Protein AF-A0A222E2M5-F1 (afdb_monomer_lite)

Radius of gyration: 12.44 Å; chains: 1; bounding box: 28×21×32 Å

Structure (mmCIF, N/CA/C/O backbone):
data_AF-A0A222E2M5-F1
#
_entry.id   AF-A0A222E2M5-F1
#
loop_
_atom_site.group_PDB
_atom_site.id
_atom_site.type_symbol
_atom_site.label_atom_id
_atom_site.label_alt_id
_atom_site.label_comp_id
_atom_site.label_asym_id
_atom_site.label_entity_id
_atom_site.label_seq_id
_atom_site.pdbx_PDB_ins_code
_atom_site.Cartn_x
_atom_site.Cartn_y
_atom_site.Cartn_z
_atom_site.occupancy
_atom_site.B_iso_or_equiv
_atom_site.auth_seq_id
_atom_site.auth_comp_id
_atom_site.auth_asym_id
_atom_site.auth_atom_id
_atom_site.pdbx_PDB_model_num
ATOM 1 N N . MET A 1 1 ? -10.878 13.869 12.637 1.00 51.34 1 MET A N 1
ATOM 2 C CA . MET A 1 1 ? -10.093 12.669 13.002 1.00 51.34 1 MET A CA 1
ATOM 3 C C . MET A 1 1 ? -9.652 11.835 11.789 1.00 51.34 1 MET A C 1
ATOM 5 O O . MET A 1 1 ? -8.666 11.131 11.912 1.00 51.34 1 MET A O 1
ATOM 9 N N . GLN A 1 2 ? -10.282 11.950 10.607 1.00 55.12 2 GLN A N 1
ATOM 10 C CA . GLN A 1 2 ? -9.880 11.186 9.406 1.00 55.12 2 GLN A CA 1
ATOM 11 C C . GLN A 1 2 ? -8.518 11.601 8.797 1.00 55.12 2 GLN A C 1
ATOM 13 O O . GLN A 1 2 ? -7.775 10.734 8.350 1.00 55.12 2 GLN A O 1
ATOM 18 N N . ASN A 1 3 ? -8.142 12.890 8.836 1.00 60.88 3 ASN A N 1
ATOM 19 C CA . ASN A 1 3 ? -6.858 13.352 8.273 1.00 60.88 3 ASN A CA 1
ATOM 20 C C . ASN A 1 3 ? -5.626 12.757 8.973 1.00 60.88 3 ASN A C 1
ATOM 22 O O . ASN A 1 3 ? -4.704 12.321 8.295 1.00 60.88 3 ASN A O 1
ATOM 26 N N . GLY A 1 4 ? -5.635 12.647 10.306 1.00 63.84 4 GLY A N 1
ATOM 27 C CA . GLY A 1 4 ? -4.467 12.174 11.061 1.00 63.84 4 GLY A CA 1
ATOM 28 C C . GLY A 1 4 ? -4.073 10.723 10.758 1.00 63.84 4 GLY A C 1
ATOM 29 O O . GLY A 1 4 ? -2.889 10.387 10.789 1.00 63.84 4 GLY A O 1
ATOM 30 N N . PHE A 1 5 ? -5.042 9.872 10.404 1.00 66.44 5 PHE A N 1
ATOM 31 C CA . PHE A 1 5 ? -4.775 8.503 9.961 1.00 66.44 5 PHE A CA 1
ATOM 32 C C . PHE A 1 5 ? -4.108 8.481 8.580 1.00 66.44 5 PHE A C 1
ATOM 34 O O . PHE A 1 5 ? -3.076 7.836 8.406 1.00 66.44 5 PHE A O 1
ATOM 41 N N . VAL A 1 6 ? -4.653 9.236 7.620 1.00 68.75 6 VAL A N 1
ATOM 42 C CA . VAL A 1 6 ? -4.105 9.339 6.256 1.00 68.75 6 VAL A CA 1
ATOM 43 C C . VAL A 1 6 ? -2.702 9.949 6.270 1.00 68.75 6 VAL A C 1
ATOM 45 O O . VAL A 1 6 ? -1.809 9.468 5.570 1.00 68.75 6 VAL A O 1
ATOM 48 N N . GLU A 1 7 ? -2.477 10.965 7.102 1.00 77.12 7 GLU A N 1
ATOM 49 C CA . GLU A 1 7 ? -1.167 11.591 7.287 1.00 77.12 7 GLU A CA 1
ATOM 50 C C . GLU A 1 7 ? -0.157 10.616 7.906 1.00 77.12 7 GLU A C 1
ATOM 52 O O . GLU A 1 7 ? 0.938 10.448 7.368 1.00 77.12 7 GLU A O 1
ATOM 57 N N . SER A 1 8 ? -0.538 9.897 8.968 1.00 78.50 8 SER A N 1
ATOM 58 C CA . SER A 1 8 ? 0.334 8.903 9.618 1.00 78.50 8 SER A CA 1
ATOM 59 C C . SER A 1 8 ? 0.645 7.712 8.707 1.00 78.50 8 SER A C 1
ATOM 61 O O . SER A 1 8 ? 1.754 7.178 8.720 1.00 78.50 8 SER A O 1
ATOM 63 N N . PHE A 1 9 ? -0.318 7.281 7.893 1.00 78.44 9 PHE A N 1
ATOM 64 C CA . PHE A 1 9 ? -0.118 6.232 6.897 1.00 78.44 9 PHE A CA 1
ATOM 65 C C . PHE A 1 9 ? 0.842 6.684 5.790 1.00 78.44 9 PHE A C 1
ATOM 67 O O . PHE A 1 9 ? 1.794 5.978 5.467 1.00 78.44 9 PHE A O 1
ATOM 74 N N . THR A 1 10 ? 0.649 7.896 5.266 1.00 81.31 10 THR A N 1
ATOM 75 C CA . THR A 1 10 ? 1.506 8.457 4.210 1.00 81.31 10 THR A CA 1
ATOM 76 C C . THR A 1 10 ? 2.933 8.703 4.707 1.00 81.31 10 THR A C 1
ATOM 78 O O . THR A 1 10 ? 3.890 8.459 3.970 1.00 81.31 10 THR A O 1
ATOM 81 N N . GLY A 1 11 ? 3.094 9.150 5.957 1.00 87.12 11 GLY A N 1
ATOM 82 C CA . GLY A 1 11 ? 4.400 9.309 6.600 1.00 87.12 11 GLY A CA 1
ATOM 83 C C . GLY A 1 11 ? 5.156 7.984 6.707 1.00 87.12 11 GLY A C 1
ATOM 84 O O . GLY A 1 11 ? 6.285 7.889 6.232 1.00 87.12 11 GLY A O 1
ATOM 85 N N . ARG A 1 12 ? 4.504 6.938 7.230 1.00 85.81 12 ARG A N 1
ATOM 86 C CA . ARG A 1 12 ? 5.097 5.593 7.344 1.00 85.81 12 ARG A CA 1
ATOM 87 C C . ARG A 1 12 ? 5.418 4.967 5.995 1.00 85.81 12 ARG A C 1
ATOM 89 O O . ARG A 1 12 ? 6.482 4.391 5.843 1.00 85.81 12 ARG A O 1
ATOM 96 N N . MET A 1 13 ? 4.554 5.122 4.991 1.00 88.62 13 MET A N 1
ATOM 97 C CA . MET A 1 13 ? 4.836 4.607 3.646 1.00 88.62 13 MET A CA 1
ATOM 98 C C . MET A 1 13 ? 6.125 5.210 3.071 1.00 88.62 13 MET A C 1
ATOM 100 O O . MET A 1 13 ? 6.886 4.534 2.381 1.00 88.62 13 MET A O 1
ATOM 104 N N . ARG A 1 14 ? 6.395 6.489 3.345 1.00 89.56 14 ARG A N 1
ATOM 105 C CA . ARG A 1 14 ? 7.647 7.115 2.913 1.00 89.56 14 ARG A CA 1
ATOM 106 C C . ARG A 1 14 ? 8.842 6.562 3.676 1.00 89.56 14 ARG A C 1
ATOM 108 O O . ARG A 1 14 ? 9.808 6.163 3.036 1.00 89.56 14 ARG A O 1
ATOM 115 N N . ASP A 1 15 ? 8.749 6.534 4.999 1.00 90.12 15 ASP A N 1
ATOM 116 C CA . ASP A 1 15 ? 9.861 6.180 5.879 1.00 90.12 15 ASP A CA 1
A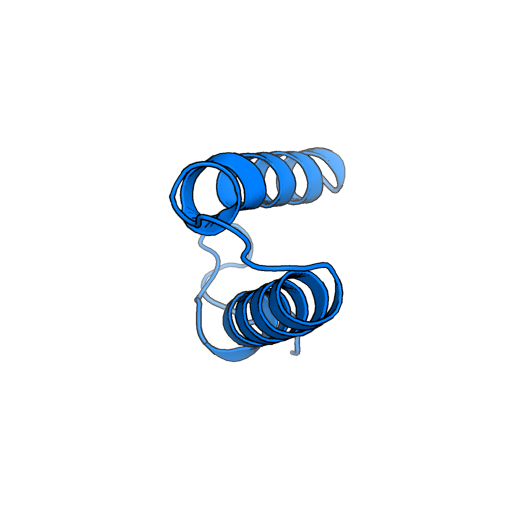TOM 117 C C . ASP A 1 15 ? 10.213 4.688 5.827 1.00 90.12 15 ASP A C 1
ATOM 119 O O . ASP A 1 15 ? 11.369 4.345 5.653 1.00 90.12 15 ASP A O 1
ATOM 123 N N . GLU A 1 16 ? 9.219 3.800 5.876 1.00 88.12 16 GLU A N 1
ATOM 124 C CA . GLU A 1 16 ? 9.432 2.354 6.016 1.00 88.12 16 GLU A CA 1
ATOM 125 C C . GLU A 1 16 ? 9.513 1.606 4.675 1.00 88.12 16 GLU A C 1
ATOM 127 O O . GLU A 1 16 ? 10.033 0.493 4.621 1.00 88.12 16 GLU A O 1
ATOM 132 N N . LEU A 1 17 ? 8.969 2.174 3.590 1.00 90.88 17 LEU A N 1
ATOM 133 C CA . LEU A 1 17 ? 8.886 1.491 2.293 1.00 90.88 17 LEU A CA 1
ATOM 134 C C . LEU A 1 17 ? 9.675 2.212 1.204 1.00 90.88 17 LEU A C 1
ATOM 136 O O . LEU A 1 17 ? 10.555 1.617 0.583 1.00 90.88 17 LEU A O 1
ATOM 140 N N . LEU A 1 18 ? 9.333 3.471 0.925 1.00 91.62 18 LEU A 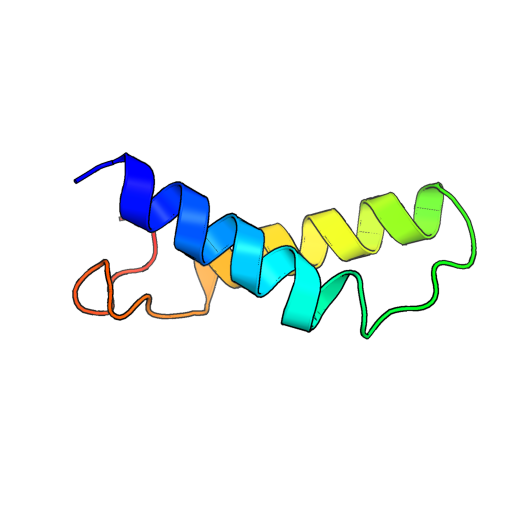N 1
ATOM 141 C CA . LEU A 1 18 ? 9.854 4.169 -0.253 1.00 91.62 18 LEU A CA 1
ATOM 142 C C . LEU A 1 18 ? 11.314 4.608 -0.094 1.00 91.62 18 LEU A C 1
ATOM 144 O O . LEU A 1 18 ? 12.047 4.570 -1.078 1.00 91.62 18 LEU A O 1
ATOM 148 N N . ASN A 1 19 ? 11.729 5.007 1.110 1.00 91.50 19 ASN A N 1
ATOM 149 C CA . ASN A 1 19 ? 13.111 5.409 1.382 1.00 91.50 19 ASN A CA 1
ATOM 150 C C . ASN A 1 19 ? 14.050 4.206 1.568 1.00 91.50 19 ASN A C 1
ATOM 152 O O . ASN A 1 19 ? 15.204 4.267 1.153 1.00 91.50 19 ASN A O 1
ATOM 156 N N . GLU A 1 20 ? 13.543 3.100 2.117 1.00 91.44 20 GLU A N 1
ATOM 157 C CA . GLU A 1 20 ? 14.349 1.919 2.460 1.00 91.44 20 GLU A CA 1
ATOM 158 C C . GLU A 1 20 ? 14.467 0.903 1.308 1.00 91.44 20 GLU A C 1
ATOM 160 O O . GLU A 1 20 ? 15.346 0.039 1.316 1.00 91.44 20 GLU A O 1
ATOM 165 N N . THR A 1 21 ? 13.602 0.985 0.287 1.00 91.69 21 THR A N 1
ATOM 166 C CA . THR A 1 21 ? 13.552 -0.011 -0.795 1.00 91.69 21 THR A CA 1
ATOM 167 C C . THR A 1 21 ? 14.029 0.539 -2.136 1.00 91.69 21 THR A C 1
ATOM 169 O O . THR A 1 21 ? 13.373 1.370 -2.763 1.00 91.69 21 THR A O 1
ATOM 172 N N . MET A 1 22 ? 15.103 -0.038 -2.687 1.00 94.19 22 MET A N 1
ATOM 173 C CA . MET A 1 22 ? 15.433 0.147 -4.105 1.00 94.19 22 MET A CA 1
ATOM 174 C C . MET A 1 22 ? 14.520 -0.693 -5.008 1.00 94.19 22 MET A C 1
ATOM 176 O O . MET A 1 22 ? 14.524 -1.929 -4.987 1.00 94.19 22 MET A O 1
ATOM 180 N N . PHE A 1 23 ? 13.775 -0.026 -5.889 1.00 95.31 23 PHE A N 1
ATOM 181 C CA . PHE A 1 23 ? 12.931 -0.696 -6.872 1.00 95.31 23 PHE A CA 1
ATOM 182 C C . PHE A 1 23 ? 13.707 -1.038 -8.144 1.00 95.31 23 PHE A C 1
ATOM 184 O O . PHE A 1 23 ? 14.231 -0.169 -8.832 1.00 95.31 23 PHE A O 1
ATOM 191 N N . ARG A 1 24 ? 13.727 -2.327 -8.497 1.00 93.38 24 ARG A N 1
ATOM 192 C CA . ARG A 1 24 ? 14.410 -2.827 -9.700 1.00 93.38 24 ARG A CA 1
ATOM 193 C C . ARG A 1 24 ? 13.684 -2.484 -11.002 1.00 93.38 24 ARG A C 1
ATOM 195 O O . ARG A 1 24 ? 14.318 -2.321 -12.035 1.00 93.38 24 ARG A O 1
ATOM 202 N N . ASN A 1 25 ? 12.354 -2.445 -10.964 1.00 95.38 25 ASN A N 1
ATOM 203 C CA . ASN A 1 25 ? 11.476 -2.092 -12.080 1.00 95.38 25 ASN A CA 1
ATOM 204 C C . ASN A 1 25 ? 10.041 -1.868 -11.566 1.00 95.38 25 ASN A C 1
ATOM 206 O O . ASN A 1 25 ? 9.744 -2.105 -10.392 1.00 95.38 25 ASN A O 1
ATOM 210 N N . LEU A 1 26 ? 9.140 -1.451 -12.460 1.00 96.00 26 LEU A N 1
ATOM 211 C CA . LEU A 1 26 ? 7.741 -1.175 -12.125 1.00 96.00 26 LEU A CA 1
ATOM 212 C C . LEU A 1 26 ? 6.997 -2.411 -11.588 1.00 96.00 26 LEU A C 1
ATOM 214 O O . LEU A 1 26 ? 6.194 -2.293 -10.667 1.00 96.00 26 LEU A O 1
ATOM 218 N N . ALA A 1 27 ? 7.268 -3.605 -12.124 1.00 96.75 27 ALA A N 1
ATOM 219 C CA . ALA A 1 27 ? 6.627 -4.833 -11.652 1.00 96.75 27 ALA A CA 1
ATOM 220 C C . ALA A 1 27 ? 7.037 -5.162 -10.207 1.00 96.75 27 ALA A C 1
ATOM 222 O O . ALA A 1 27 ? 6.183 -5.486 -9.383 1.00 96.75 27 ALA A O 1
ATOM 223 N N . HIS A 1 28 ? 8.323 -4.996 -9.885 1.00 95.25 28 HIS A N 1
ATOM 224 C CA . HIS A 1 28 ? 8.847 -5.143 -8.532 1.00 95.25 28 HIS A CA 1
ATOM 225 C C . HIS A 1 28 ? 8.227 -4.119 -7.577 1.00 95.25 28 HIS A C 1
ATOM 227 O O . HIS A 1 28 ? 7.779 -4.492 -6.500 1.00 95.25 2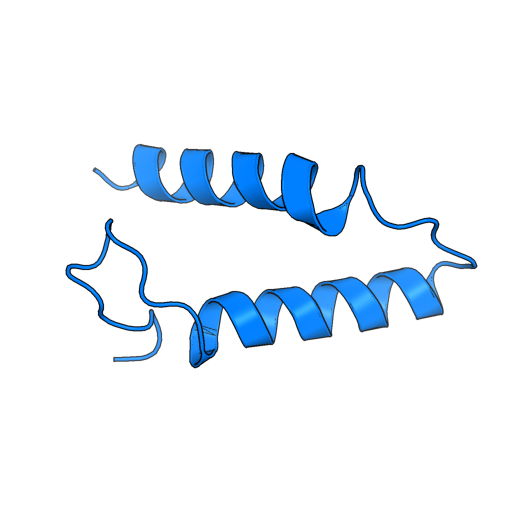8 HIS A O 1
ATOM 233 N N . ALA A 1 29 ? 8.126 -2.852 -7.992 1.00 94.69 29 ALA A N 1
ATOM 234 C CA . ALA A 1 29 ? 7.480 -1.814 -7.191 1.00 94.69 29 ALA A CA 1
ATOM 235 C C . ALA A 1 29 ? 6.015 -2.148 -6.881 1.00 94.69 29 ALA A C 1
ATOM 237 O O . ALA A 1 29 ? 5.602 -2.080 -5.728 1.00 94.69 29 ALA A O 1
ATOM 238 N N . ARG A 1 30 ? 5.242 -2.592 -7.881 1.00 95.56 30 ARG A N 1
ATOM 239 C CA . ARG A 1 30 ? 3.838 -2.990 -7.681 1.00 95.56 30 ARG A CA 1
ATOM 240 C C . ARG A 1 30 ? 3.698 -4.154 -6.702 1.00 95.56 30 ARG A C 1
ATOM 242 O O . ARG A 1 30 ? 2.800 -4.126 -5.870 1.00 95.56 30 ARG A O 1
ATOM 249 N N . MET A 1 31 ? 4.572 -5.156 -6.798 1.00 95.62 31 MET A N 1
ATOM 250 C CA . MET A 1 31 ? 4.565 -6.304 -5.887 1.00 95.62 31 MET A CA 1
ATOM 251 C C . MET A 1 31 ? 4.885 -5.881 -4.450 1.00 95.62 31 MET A C 1
ATOM 253 O O . MET A 1 31 ? 4.150 -6.234 -3.534 1.00 95.62 31 MET A O 1
ATOM 257 N N . VAL A 1 32 ? 5.947 -5.094 -4.266 1.00 94.31 32 VAL A N 1
ATOM 258 C CA . VAL A 1 32 ? 6.396 -4.638 -2.945 1.00 94.31 32 VAL A CA 1
ATOM 259 C C . VAL A 1 32 ? 5.348 -3.746 -2.275 1.00 94.31 32 VAL A C 1
ATOM 261 O O . VAL A 1 32 ? 5.021 -3.959 -1.113 1.00 94.31 32 VAL A O 1
ATOM 264 N N . ILE A 1 33 ? 4.756 -2.801 -3.013 1.00 92.31 33 ILE A N 1
ATOM 265 C CA . ILE A 1 33 ? 3.695 -1.930 -2.484 1.00 92.31 33 ILE A CA 1
ATOM 266 C C . ILE A 1 33 ? 2.453 -2.744 -2.102 1.00 92.31 33 ILE A C 1
ATOM 268 O O . ILE A 1 33 ? 1.866 -2.495 -1.050 1.00 92.31 33 ILE A O 1
ATOM 272 N N . ALA A 1 34 ? 2.053 -3.724 -2.919 1.00 91.19 34 ALA A N 1
ATOM 273 C CA . ALA A 1 34 ? 0.901 -4.573 -2.615 1.00 91.19 34 ALA A CA 1
ATOM 274 C C . ALA A 1 34 ? 1.127 -5.416 -1.351 1.00 91.19 34 ALA A C 1
ATOM 276 O O . ALA A 1 34 ? 0.236 -5.489 -0.508 1.00 91.19 34 ALA A O 1
ATOM 277 N N . ALA A 1 35 ? 2.322 -5.993 -1.196 1.00 90.44 35 ALA A N 1
ATOM 278 C CA . ALA A 1 35 ? 2.686 -6.758 -0.008 1.00 90.44 35 ALA A CA 1
ATOM 279 C C . ALA A 1 35 ? 2.699 -5.882 1.255 1.00 90.44 35 ALA A C 1
ATOM 281 O O . ALA A 1 35 ? 2.081 -6.243 2.250 1.00 90.44 35 ALA A O 1
ATOM 282 N N . TRP A 1 36 ? 3.318 -4.698 1.195 1.00 89.19 36 TRP A N 1
ATOM 283 C CA . TRP A 1 36 ? 3.359 -3.766 2.329 1.00 89.19 36 TRP A CA 1
ATOM 284 C C . TRP A 1 36 ? 1.969 -3.240 2.709 1.00 89.19 36 TRP A C 1
ATOM 286 O O . TRP A 1 36 ? 1.642 -3.118 3.885 1.00 89.19 36 TRP A O 1
ATOM 296 N N . THR A 1 37 ? 1.114 -2.974 1.716 1.00 85.94 37 THR A N 1
ATOM 297 C CA . THR A 1 37 ? -0.275 -2.554 1.962 1.00 85.94 37 THR A CA 1
ATOM 298 C C . THR A 1 37 ? -1.080 -3.669 2.629 1.00 85.94 37 THR A C 1
ATOM 300 O O . THR A 1 37 ? -1.881 -3.385 3.514 1.00 85.94 37 THR A O 1
ATOM 303 N N . ALA A 1 38 ? -0.875 -4.926 2.222 1.00 85.38 38 ALA A N 1
ATOM 304 C CA . ALA A 1 38 ? -1.512 -6.070 2.866 1.00 85.38 38 ALA A CA 1
ATOM 305 C C . ALA A 1 38 ? -1.058 -6.196 4.328 1.00 85.38 38 ALA A C 1
ATOM 307 O O . ALA A 1 38 ? -1.913 -6.166 5.203 1.00 85.38 38 ALA A O 1
ATOM 308 N N . ASP A 1 39 ? 0.253 -6.194 4.592 1.00 83.25 39 ASP A N 1
ATOM 309 C CA . ASP A 1 39 ? 0.842 -6.247 5.943 1.00 83.25 39 ASP A CA 1
ATOM 310 C C . ASP A 1 39 ? 0.293 -5.144 6.866 1.00 83.25 39 ASP A C 1
ATOM 312 O O . ASP A 1 39 ? -0.198 -5.410 7.967 1.00 83.25 39 ASP A O 1
ATOM 316 N N . CYS A 1 40 ? 0.250 -3.905 6.367 1.00 77.62 40 CYS A N 1
ATOM 317 C CA . CYS A 1 40 ? -0.322 -2.778 7.100 1.00 77.62 40 CYS A CA 1
ATOM 318 C C . CYS A 1 40 ? -1.814 -2.951 7.414 1.00 77.62 40 CYS A C 1
ATOM 320 O O . CYS A 1 40 ? -2.289 -2.403 8.407 1.00 77.62 40 CYS A O 1
ATOM 322 N N . ASN A 1 41 ? -2.563 -3.672 6.580 1.00 74.88 41 ASN A N 1
ATOM 323 C CA . ASN A 1 41 ? -3.994 -3.897 6.768 1.00 74.88 41 ASN A CA 1
ATOM 324 C C . ASN A 1 41 ? -4.310 -5.162 7.584 1.00 74.88 41 ASN A C 1
ATOM 326 O O . ASN A 1 41 ? -5.403 -5.241 8.140 1.00 74.88 41 ASN A O 1
ATOM 330 N N . THR A 1 42 ? -3.400 -6.138 7.668 1.00 70.19 42 THR A N 1
ATO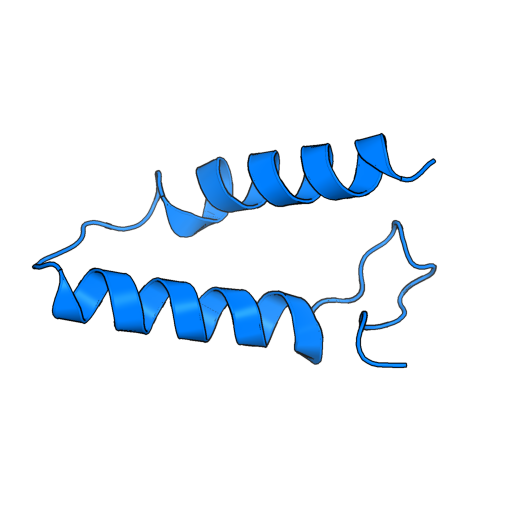M 331 C CA . THR A 1 42 ? -3.679 -7.449 8.282 1.00 70.19 42 THR A CA 1
ATOM 332 C C . THR A 1 42 ? -2.868 -7.766 9.530 1.00 70.19 42 THR A C 1
ATOM 334 O O . THR A 1 42 ? -3.341 -8.554 10.340 1.00 70.19 42 THR A O 1
ATOM 337 N N . GLU A 1 43 ? -1.668 -7.208 9.703 1.00 60.72 43 GLU A N 1
ATOM 338 C CA . GLU A 1 43 ? -0.729 -7.708 10.724 1.00 60.72 43 GLU A CA 1
ATOM 339 C C . GLU A 1 43 ? -0.287 -6.653 11.739 1.00 60.72 43 GLU A C 1
ATOM 341 O O . GLU A 1 43 ? 0.063 -6.997 12.870 1.00 60.72 43 GLU A O 1
ATOM 346 N N . ARG A 1 44 ? -0.330 -5.360 11.393 1.00 58.97 44 ARG A N 1
ATOM 347 C CA . ARG A 1 44 ? 0.119 -4.305 12.311 1.00 58.97 44 ARG A CA 1
ATOM 348 C C . ARG A 1 44 ? -1.036 -3.696 13.115 1.00 58.97 44 ARG A C 1
ATOM 350 O O . ARG A 1 44 ? -1.868 -2.999 12.531 1.00 58.97 44 ARG A O 1
ATOM 357 N N . PRO A 1 45 ? -1.066 -3.862 14.453 1.00 54.31 45 PRO A N 1
ATOM 358 C CA . PRO A 1 45 ? -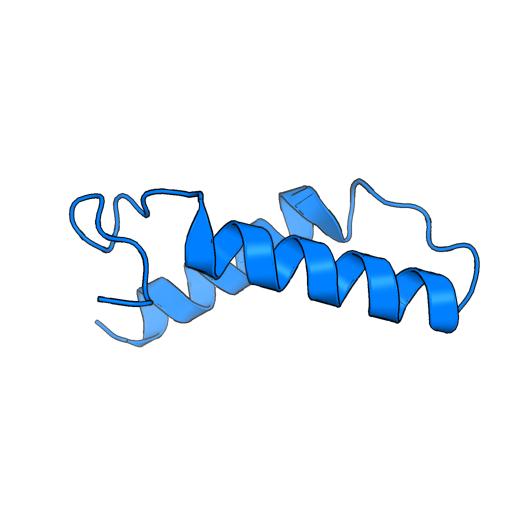1.989 -3.121 15.298 1.00 54.31 45 PRO A CA 1
ATOM 359 C C . PRO A 1 45 ? -1.651 -1.633 15.204 1.00 54.31 45 PRO A C 1
ATOM 361 O O . PRO A 1 45 ? -0.562 -1.191 15.580 1.00 54.31 45 PRO A O 1
ATOM 364 N N . HIS A 1 46 ? -2.575 -0.835 14.676 1.00 58.41 46 HIS A N 1
ATOM 365 C CA . 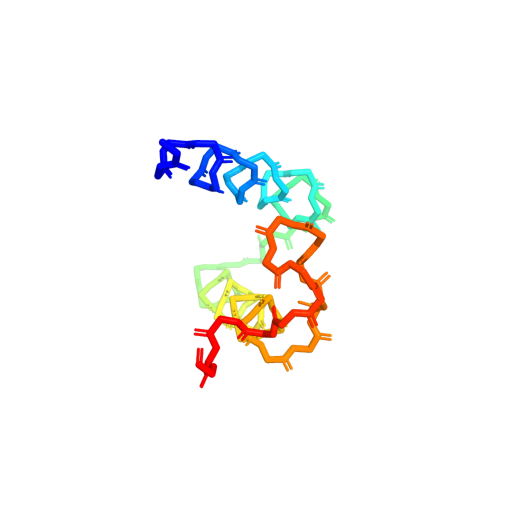HIS A 1 46 ? -2.385 0.609 14.647 1.00 58.41 46 HIS A CA 1
ATOM 366 C C . HIS A 1 46 ? -2.735 1.147 16.031 1.00 58.41 46 HIS A C 1
ATOM 368 O O . HIS A 1 46 ? -3.867 1.008 16.486 1.00 58.41 46 HIS A O 1
ATOM 374 N N . SER A 1 47 ? -1.803 1.824 16.705 1.00 51.75 47 SER A N 1
ATOM 375 C CA . SER A 1 47 ? -2.107 2.520 17.969 1.00 51.75 47 SER A CA 1
ATOM 376 C C . SER A 1 47 ? -3.172 3.618 17.800 1.00 51.75 47 SER A C 1
ATOM 378 O O . SER A 1 47 ? -3.771 4.048 18.777 1.00 51.75 47 SER A O 1
ATOM 380 N N . ALA A 1 48 ? -3.436 4.048 16.559 1.00 52.97 48 ALA A N 1
ATOM 381 C CA . ALA A 1 48 ? -4.534 4.944 16.191 1.00 52.97 48 ALA A CA 1
ATOM 382 C C . ALA A 1 48 ? -5.903 4.240 16.037 1.00 52.97 48 ALA A C 1
ATOM 384 O O . ALA A 1 48 ? -6.913 4.926 15.922 1.00 52.97 48 ALA A O 1
ATOM 385 N N . LEU A 1 49 ? -5.932 2.902 16.025 1.00 53.75 49 LEU A N 1
ATOM 386 C CA . LEU A 1 49 ? -7.125 2.043 15.971 1.00 53.75 49 LEU A CA 1
ATOM 387 C C . LEU A 1 49 ? -7.260 1.192 17.247 1.00 53.75 49 LEU A C 1
ATOM 389 O O . LEU A 1 49 ? -7.767 0.084 17.189 1.00 53.75 49 LEU A O 1
ATOM 393 N N . GLU A 1 50 ? -6.738 1.643 18.391 1.00 55.41 50 GLU A N 1
ATOM 394 C CA . GLU A 1 50 ? -6.825 0.881 19.653 1.00 55.41 50 GLU A CA 1
ATOM 395 C C . GLU A 1 50 ? -6.247 -0.553 19.572 1.00 55.41 50 GLU A C 1
ATOM 397 O O . GLU A 1 50 ? -6.690 -1.438 20.293 1.00 55.41 50 GLU A O 1
ATOM 402 N N . TYR A 1 51 ? -5.231 -0.787 18.725 1.00 54.31 51 TYR A N 1
ATOM 403 C CA . TYR A 1 51 ? -4.684 -2.117 18.389 1.00 54.31 51 TYR A CA 1
ATOM 404 C C . TYR A 1 51 ? -5.561 -3.003 17.482 1.00 54.31 51 TYR A C 1
ATOM 406 O O . TYR A 1 51 ? -5.203 -4.157 17.249 1.00 54.31 51 TYR A O 1
ATOM 414 N N . GLN A 1 52 ? -6.638 -2.489 16.891 1.00 52.22 52 GLN A N 1
ATOM 415 C CA . GLN A 1 52 ? -7.389 -3.211 15.863 1.00 52.22 52 GLN A CA 1
ATOM 416 C C . GLN A 1 52 ? -6.729 -3.076 14.484 1.00 52.22 52 GLN A C 1
ATOM 418 O O . GLN A 1 52 ? -6.184 -2.034 14.097 1.00 52.22 52 GLN A O 1
ATOM 423 N N . THR A 1 53 ? -6.762 -4.167 13.728 1.00 50.53 53 THR A N 1
ATOM 424 C CA . THR A 1 53 ? -6.476 -4.176 12.292 1.00 50.53 53 THR A CA 1
ATOM 425 C C . THR A 1 53 ? -7.616 -3.478 11.541 1.00 50.53 53 THR A C 1
ATOM 427 O O . THR A 1 53 ? -8.768 -3.706 11.894 1.00 50.53 53 THR A O 1
ATOM 430 N N . PRO A 1 54 ? -7.357 -2.696 10.475 1.00 53.12 54 PRO A N 1
ATOM 431 C CA . PRO A 1 54 ? -8.394 -1.985 9.708 1.00 53.12 54 PRO A CA 1
ATOM 432 C C . PRO A 1 54 ? -9.447 -2.877 9.018 1.00 53.12 54 PRO A C 1
ATOM 434 O O . PRO A 1 54 ? -10.313 -2.357 8.318 1.00 53.12 54 PRO A O 1
ATOM 437 N N . ALA A 1 55 ? -9.318 -4.201 9.128 1.00 55.12 55 ALA A N 1
ATOM 438 C CA . ALA A 1 55 ? -10.203 -5.199 8.537 1.00 55.12 55 ALA A CA 1
ATOM 439 C C . ALA A 1 55 ? -11.316 -5.695 9.486 1.00 55.12 55 ALA A C 1
ATOM 441 O O . ALA A 1 55 ? -12.049 -6.602 9.091 1.00 55.12 55 ALA A O 1
ATOM 442 N N . ASP A 1 56 ? -11.429 -5.131 10.695 1.00 45.09 56 ASP A N 1
ATOM 443 C CA . ASP A 1 56 ? -12.536 -5.366 11.640 1.00 45.09 56 ASP A CA 1
ATOM 444 C C . ASP A 1 56 ? -13.504 -4.170 11.675 1.00 45.09 56 ASP A C 1
ATOM 446 O O . ASP A 1 56 ? -13.019 -3.020 11.810 1.00 45.09 56 ASP A O 1
#

Secondary structure (DSSP, 8-state):
-HHHHHHHHHHHIIIIIITT---SSHHHHHHHHHHHHHHHHHT---GGGTT--TT-

Foldseek 3Di:
DVVVVVVVVVVCCVVVPVVVDDAPDPVSVVVSVVVVVCCQQPPAQDVVNVGDRVVD

InterPro domains:
  IPR001584 Integrase, catalytic core [PF13683] (1-54)
  IPR012337 Ribonuclease H-like superfamily [SSF53098] (2-55)

Sequence (56 aa):
MQNGFVESFTGRMRDELLNETMFRNLAHARMVIAAWTADCNTERPHSALEYQTPAD

pLDDT: mean 77.0, std 16.79, range [45.09, 96.75]

Organism: NCBI:txid74033